Protein AF-A0A9E7TLJ7-F1 (afdb_monomer_lite)

Secondary structure (DSSP, 8-state):
-B-THHHHT---TTS-EEEEEE-S-HHHHHHHHTT-SEETTEEEEEEEE-HHHHHHHHHH-HHHHHHH--PBP-----

pLDDT: mean 71.25, std 13.62, range [47.19, 91.38]

Radius of gyration: 13.15 Å; chains: 1; bounding box: 29×25×34 Å

InterPro domains:
  IPR041633 Polymerase beta, nucleotidyltransferase [PF18765] (1-70)
  IPR043519 Nucleotidyltransferase superfamily [G3DSA:3.30.460.10] (1-72)
  IPR043519 Nucleotidyltransferase superfamily [SSF81301] (2-77)

Foldseek 3Di:
DFFDCVLVVVDDPAAAGEEEAEDPPQVVVVVVVVVDQDDPNHGHHYDYHYPVVVVVVCVVQVVVCVVGGSDDDPDDDD

Organism: NCBI:txid33865

Structure (mmCIF, N/CA/C/O backbone):
data_AF-A0A9E7TLJ7-F1
#
_entry.id   AF-A0A9E7TLJ7-F1
#
loop_
_atom_site.group_PDB
_atom_site.id
_atom_site.type_symbol
_atom_site.label_atom_id
_atom_site.label_alt_id
_atom_site.label_comp_id
_atom_site.label_asym_id
_atom_site.label_entity_id
_atom_site.label_seq_id
_atom_site.pdbx_PDB_ins_code
_atom_site.Cartn_x
_atom_site.Cartn_y
_atom_site.Cartn_z
_atom_site.occupancy
_atom_site.B_iso_or_equiv
_atom_site.auth_seq_id
_atom_site.auth_comp_id
_atom_site.auth_asym_id
_atom_site.auth_atom_id
_ato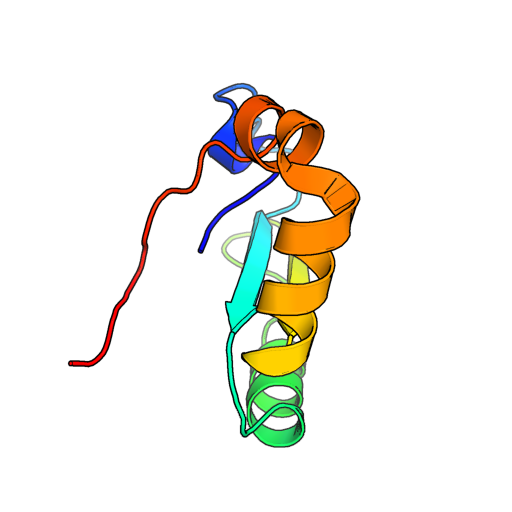m_site.pdbx_PDB_model_num
ATOM 1 N N . MET A 1 1 ? -0.540 8.335 -2.725 1.00 58.78 1 MET A N 1
ATOM 2 C CA . MET A 1 1 ? 0.750 9.049 -2.576 1.00 58.78 1 MET A CA 1
ATOM 3 C C . MET A 1 1 ? 1.880 8.121 -3.062 1.00 58.78 1 MET A C 1
ATOM 5 O O . MET A 1 1 ? 1.664 6.912 -3.022 1.00 58.78 1 MET A O 1
ATOM 9 N N . LEU A 1 2 ? 3.019 8.638 -3.550 1.00 55.03 2 LEU A N 1
ATOM 10 C CA . LEU A 1 2 ? 4.231 7.845 -3.887 1.00 55.03 2 LEU A CA 1
ATOM 11 C C . LEU A 1 2 ? 5.283 7.922 -2.771 1.00 55.03 2 LEU A C 1
ATOM 13 O O . LEU A 1 2 ? 5.407 8.972 -2.138 1.00 55.03 2 LEU A O 1
ATOM 17 N N . PHE A 1 3 ? 6.037 6.836 -2.568 1.00 57.00 3 PHE A N 1
ATOM 18 C CA . PHE A 1 3 ? 7.106 6.697 -1.561 1.00 57.00 3 PHE A CA 1
ATOM 19 C C . PHE A 1 3 ? 8.245 5.835 -2.132 1.00 57.00 3 PHE A C 1
ATOM 21 O O . PHE A 1 3 ? 8.120 5.330 -3.243 1.00 57.00 3 PHE A O 1
ATOM 28 N N . GLY A 1 4 ? 9.357 5.671 -1.409 1.00 51.78 4 GLY A N 1
ATOM 29 C CA . GLY A 1 4 ? 10.473 4.822 -1.858 1.00 51.78 4 GLY A CA 1
ATOM 30 C C . GLY A 1 4 ? 11.368 5.480 -2.919 1.00 51.78 4 GLY A C 1
ATOM 31 O O . GLY A 1 4 ? 11.416 6.707 -3.023 1.00 51.78 4 GLY A O 1
ATOM 32 N N . SER A 1 5 ? 12.092 4.687 -3.717 1.00 49.88 5 SER A N 1
ATOM 33 C CA . SER A 1 5 ? 13.022 5.204 -4.745 1.00 49.88 5 SER A CA 1
ATOM 34 C C . SER A 1 5 ? 12.322 6.087 -5.791 1.00 49.88 5 SER A C 1
ATOM 36 O O . SER A 1 5 ? 12.891 7.084 -6.239 1.00 49.88 5 SER A O 1
ATOM 38 N N . CYS A 1 6 ? 11.045 5.795 -6.083 1.00 48.72 6 CYS A N 1
ATOM 39 C CA . CYS A 1 6 ? 10.144 6.607 -6.913 1.00 48.72 6 CYS A CA 1
ATOM 40 C C . CYS A 1 6 ? 9.931 8.033 -6.377 1.00 48.72 6 CYS A C 1
ATOM 42 O O . CYS A 1 6 ? 9.684 8.962 -7.145 1.00 48.72 6 CYS A O 1
ATOM 44 N N . ALA A 1 7 ? 9.995 8.201 -5.057 1.00 51.97 7 ALA A N 1
ATOM 45 C CA . ALA A 1 7 ? 9.874 9.482 -4.378 1.00 51.97 7 ALA A CA 1
ATOM 46 C C . ALA A 1 7 ? 11.238 10.173 -4.227 1.00 51.97 7 ALA A C 1
ATOM 48 O O . ALA A 1 7 ? 11.323 11.374 -4.438 1.00 51.97 7 ALA A O 1
ATOM 49 N N . GLY A 1 8 ? 12.298 9.421 -3.906 1.00 51.59 8 GLY A N 1
ATOM 50 C CA . GLY A 1 8 ? 13.636 9.954 -3.610 1.00 51.59 8 GLY A CA 1
ATOM 51 C C . GLY A 1 8 ? 14.483 10.384 -4.816 1.00 51.59 8 GLY A C 1
ATOM 52 O O . GLY A 1 8 ? 15.545 10.968 -4.619 1.00 51.59 8 GLY A O 1
ATOM 53 N N . GLY A 1 9 ? 14.045 10.105 -6.049 1.00 47.19 9 GLY A N 1
ATOM 54 C CA . GLY A 1 9 ? 14.804 10.421 -7.269 1.00 47.19 9 GLY A CA 1
ATOM 55 C C . GLY A 1 9 ? 15.897 9.404 -7.624 1.00 47.19 9 GLY A C 1
ATOM 56 O O . GLY A 1 9 ? 16.652 9.633 -8.564 1.00 47.19 9 GLY A O 1
ATOM 57 N N . GLU A 1 10 ? 15.952 8.274 -6.916 1.00 52.31 10 GLU A N 1
AT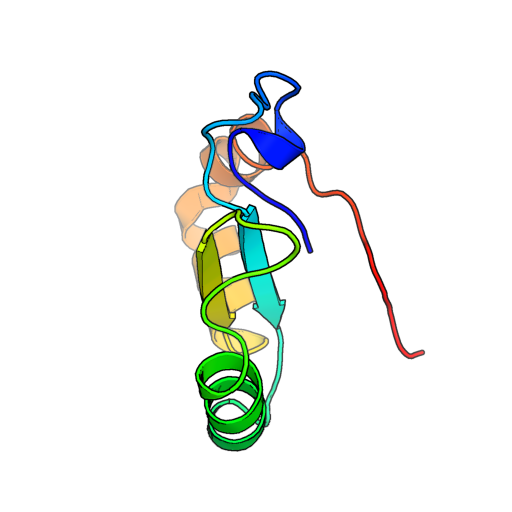OM 58 C CA . GLU A 1 10 ? 16.831 7.123 -7.193 1.00 52.31 10 GLU A CA 1
ATOM 59 C C . GLU A 1 10 ? 16.106 6.031 -8.007 1.00 52.31 10 GLU A C 1
ATOM 61 O O . GLU A 1 10 ? 16.530 4.877 -8.046 1.00 52.31 10 GLU A O 1
ATOM 66 N N . ASP A 1 11 ? 14.974 6.381 -8.630 1.00 51.75 11 ASP A N 1
ATOM 67 C CA . ASP A 1 11 ? 14.165 5.452 -9.417 1.00 51.75 11 ASP A CA 1
ATOM 68 C C . ASP A 1 11 ? 14.962 4.909 -10.610 1.00 51.75 11 ASP A C 1
ATOM 70 O O . ASP A 1 11 ? 15.517 5.656 -11.418 1.00 51.75 11 ASP A O 1
ATOM 74 N N . SER A 1 12 ? 14.988 3.587 -10.729 1.00 56.34 12 SER A N 1
ATOM 75 C CA . SER A 1 12 ? 15.558 2.865 -11.859 1.00 56.34 12 SER A CA 1
ATOM 76 C C . SER A 1 12 ? 14.453 2.104 -12.595 1.00 56.34 12 SER A C 1
ATOM 78 O O . SER A 1 12 ? 13.359 1.896 -12.075 1.00 56.34 12 SER A O 1
ATOM 80 N N . LEU A 1 13 ? 14.721 1.652 -13.820 1.00 55.88 13 LEU A N 1
ATOM 81 C CA . LEU A 1 13 ? 13.755 0.832 -14.567 1.00 55.88 13 LEU A CA 1
ATOM 82 C C . LEU A 1 13 ? 13.475 -0.529 -13.898 1.00 55.88 13 LEU A C 1
ATOM 84 O O . LEU A 1 13 ? 12.465 -1.150 -14.209 1.00 55.88 13 LEU A O 1
ATOM 88 N N . GLU A 1 14 ? 14.324 -0.940 -12.955 1.00 59.34 14 GLU A N 1
ATOM 89 C CA . GLU A 1 14 ? 14.233 -2.196 -12.205 1.00 59.34 14 GLU A CA 1
ATOM 90 C C . GLU A 1 14 ? 13.512 -2.042 -10.849 1.00 59.34 14 GLU A C 1
ATOM 92 O O . GLU A 1 14 ? 13.274 -3.042 -10.176 1.00 59.34 14 GLU A O 1
ATOM 97 N N . SER A 1 15 ? 13.173 -0.820 -10.400 1.00 65.12 15 SER A N 1
ATOM 98 C CA . SER A 1 15 ? 12.512 -0.640 -9.095 1.00 65.12 15 SER A CA 1
ATOM 99 C C . SER A 1 15 ? 11.018 -0.960 -9.137 1.00 65.12 15 SER A C 1
ATOM 101 O O . SER A 1 15 ? 10.297 -0.546 -10.053 1.00 65.12 15 SER A O 1
ATOM 103 N N . ASP A 1 16 ? 10.531 -1.605 -8.075 1.00 68.25 16 ASP A N 1
ATOM 104 C CA . ASP A 1 16 ? 9.101 -1.714 -7.778 1.00 68.25 16 ASP A CA 1
ATOM 105 C C . ASP A 1 16 ? 8.463 -0.309 -7.708 1.00 68.25 16 ASP A C 1
ATOM 107 O O . ASP A 1 16 ? 9.114 0.694 -7.402 1.00 68.25 16 ASP A O 1
ATOM 111 N N . ILE A 1 17 ? 7.175 -0.221 -8.036 1.00 74.62 17 ILE A N 1
ATOM 112 C CA . ILE A 1 17 ? 6.377 0.994 -7.860 1.00 74.62 17 ILE A CA 1
ATOM 113 C C . ILE A 1 17 ? 5.760 0.936 -6.465 1.00 74.62 17 ILE A C 1
ATOM 115 O O . ILE A 1 17 ? 4.835 0.157 -6.242 1.00 74.62 17 ILE A O 1
ATOM 119 N N . ASP A 1 18 ? 6.238 1.778 -5.549 1.00 74.38 18 ASP A N 1
ATOM 120 C CA . ASP A 1 18 ? 5.740 1.852 -4.173 1.00 74.38 18 ASP A CA 1
ATOM 121 C C . ASP A 1 18 ? 4.621 2.901 -4.008 1.00 74.38 18 ASP A C 1
ATOM 123 O O . ASP A 1 18 ? 4.812 4.107 -4.204 1.00 74.38 18 ASP A O 1
ATOM 127 N N . LEU A 1 19 ? 3.438 2.451 -3.583 1.00 77.38 19 LEU A N 1
ATOM 128 C CA . LEU A 1 19 ? 2.267 3.285 -3.301 1.00 77.38 19 LEU A CA 1
ATOM 129 C C . LEU A 1 19 ? 1.846 3.193 -1.830 1.00 77.38 19 LEU A C 1
ATOM 131 O O . LEU A 1 19 ? 1.716 2.105 -1.281 1.00 77.38 19 LEU A O 1
ATOM 135 N N . LEU A 1 20 ? 1.491 4.329 -1.223 1.00 79.00 20 LEU A N 1
ATOM 136 C CA . LEU A 1 20 ? 0.613 4.360 -0.040 1.00 79.00 20 LEU A CA 1
ATOM 137 C C . LEU A 1 20 ? -0.747 4.872 -0.481 1.00 79.00 20 LEU A C 1
ATOM 139 O O . LEU A 1 20 ? -0.863 5.938 -1.110 1.00 79.00 20 LEU A O 1
ATOM 143 N N . ILE A 1 21 ? -1.772 4.126 -0.101 1.00 84.25 21 ILE A N 1
ATOM 144 C CA . ILE A 1 21 ? -3.161 4.471 -0.355 1.00 84.25 21 ILE A CA 1
ATOM 145 C C . ILE A 1 21 ? -3.855 4.633 0.990 1.00 84.25 21 ILE A C 1
ATOM 147 O O . ILE A 1 21 ? -3.991 3.673 1.747 1.00 84.25 21 ILE A O 1
ATOM 151 N N . GLU A 1 22 ? -4.293 5.854 1.277 1.00 86.62 22 GLU A N 1
ATOM 152 C CA . GLU A 1 22 ? -5.164 6.150 2.410 1.00 86.62 22 GLU A CA 1
ATOM 153 C C . GLU A 1 22 ? -6.624 5.948 1.989 1.00 86.62 22 GLU A C 1
ATOM 155 O O . GLU A 1 22 ? -7.079 6.526 1.001 1.00 86.62 22 GLU A O 1
ATOM 160 N N . THR A 1 23 ? -7.357 5.090 2.698 1.00 88.25 23 THR A N 1
ATOM 161 C CA . THR A 1 23 ? -8.765 4.802 2.406 1.00 88.25 23 THR A CA 1
ATOM 162 C C . THR A 1 23 ? -9.475 4.162 3.599 1.00 88.25 23 THR A C 1
ATOM 164 O O . THR A 1 23 ? -8.889 3.364 4.333 1.00 88.25 23 THR A O 1
ATOM 167 N N . ASP A 1 24 ? -10.771 4.433 3.745 1.00 90.31 24 ASP A N 1
ATOM 168 C CA . ASP A 1 24 ? -11.643 3.675 4.650 1.00 90.31 24 ASP A CA 1
ATOM 169 C C . ASP A 1 24 ? -12.130 2.351 4.020 1.00 90.31 24 ASP A C 1
ATOM 171 O O . ASP A 1 24 ? -12.503 1.411 4.722 1.00 90.31 24 ASP A O 1
ATOM 175 N N . GLU A 1 25 ? -12.069 2.214 2.689 1.00 91.38 25 GLU A N 1
ATOM 176 C CA . GLU A 1 25 ? -12.544 1.038 1.947 1.00 91.38 25 GLU A CA 1
ATOM 177 C C . GLU A 1 25 ? -11.409 0.039 1.634 1.00 91.38 25 GLU A C 1
ATOM 179 O O . GLU A 1 25 ? -11.281 -0.442 0.503 1.00 91.38 25 GLU A O 1
ATOM 184 N N . LYS A 1 26 ? -10.580 -0.318 2.629 1.00 89.44 26 LYS A N 1
ATOM 185 C CA . LYS A 1 26 ? -9.379 -1.163 2.437 1.00 89.44 26 LYS A CA 1
ATOM 186 C C . LYS A 1 26 ? -9.607 -2.391 1.555 1.00 89.44 26 LYS A C 1
ATOM 188 O O . LYS A 1 26 ? -8.859 -2.621 0.615 1.00 89.44 26 LYS A O 1
ATOM 193 N N . LYS A 1 27 ? -10.668 -3.159 1.826 1.00 88.00 27 LYS A N 1
ATOM 194 C CA . LYS A 1 27 ? -10.978 -4.403 1.097 1.00 88.00 27 LYS A CA 1
ATOM 195 C C . LYS A 1 27 ? -11.227 -4.169 -0.394 1.00 88.00 27 LYS A C 1
ATOM 197 O O . LYS A 1 27 ? -10.799 -4.968 -1.220 1.00 88.00 27 LYS A O 1
ATOM 202 N N . LYS A 1 28 ? -11.910 -3.075 -0.734 1.00 89.00 28 LYS A N 1
ATOM 203 C CA . LYS A 1 28 ? -12.228 -2.711 -2.118 1.00 89.00 28 LYS A CA 1
ATOM 204 C C . LYS A 1 28 ? -10.962 -2.316 -2.866 1.00 89.00 28 LYS A C 1
ATOM 206 O O . LYS A 1 28 ? -10.725 -2.812 -3.961 1.00 89.00 28 LYS A O 1
ATOM 211 N N . VAL A 1 29 ? -10.120 -1.499 -2.235 1.00 86.44 29 VAL A N 1
ATOM 212 C CA . VAL A 1 29 ? -8.825 -1.099 -2.796 1.00 86.44 29 VAL A CA 1
ATOM 213 C C . VAL A 1 29 ? -7.893 -2.302 -2.951 1.00 86.44 29 VAL A C 1
ATOM 215 O O . VAL A 1 29 ? -7.328 -2.473 -4.025 1.00 86.44 29 VAL A O 1
ATOM 218 N N . SER A 1 30 ? -7.800 -3.192 -1.956 1.00 86.44 30 SER A N 1
ATOM 219 C CA . SER A 1 30 ? -7.037 -4.444 -2.075 1.00 86.44 30 SER A CA 1
ATOM 220 C C . SER A 1 30 ? -7.521 -5.302 -3.241 1.00 86.44 30 SER A C 1
ATOM 222 O O . SER A 1 30 ? -6.709 -5.817 -3.997 1.00 86.44 30 SER A O 1
ATOM 224 N N . SER A 1 31 ? -8.839 -5.437 -3.424 1.00 87.88 31 SER A N 1
ATOM 225 C CA . SER A 1 31 ? -9.398 -6.217 -4.532 1.00 87.88 31 SER A CA 1
ATOM 226 C C . SER A 1 31 ? -9.048 -5.629 -5.898 1.00 87.88 31 SER A C 1
ATOM 228 O O . SER A 1 31 ? -8.828 -6.389 -6.835 1.00 87.88 31 SER A O 1
ATOM 230 N N . VAL A 1 32 ? -8.999 -4.298 -6.020 1.00 86.75 32 VAL A N 1
ATOM 231 C CA . VAL A 1 32 ? -8.551 -3.632 -7.249 1.00 86.75 32 VAL A CA 1
ATOM 232 C C . VAL A 1 32 ? -7.058 -3.868 -7.453 1.00 86.75 32 VAL A C 1
ATOM 234 O O . VAL A 1 32 ? -6.661 -4.308 -8.523 1.00 86.75 32 VAL A O 1
ATOM 237 N N . LEU A 1 33 ? -6.225 -3.656 -6.436 1.00 83.69 33 LEU A N 1
ATOM 238 C CA . LEU A 1 33 ? -4.775 -3.844 -6.546 1.00 83.69 33 LEU A CA 1
ATOM 239 C C . LEU A 1 33 ? -4.371 -5.283 -6.869 1.00 83.69 33 LEU A C 1
ATOM 241 O O . LEU A 1 33 ? -3.459 -5.487 -7.657 1.00 83.69 33 LEU A O 1
ATOM 245 N N . ASN A 1 34 ? -5.094 -6.277 -6.352 1.00 81.06 34 ASN A N 1
ATOM 246 C CA . ASN A 1 34 ? -4.857 -7.682 -6.690 1.00 81.06 34 ASN A CA 1
ATOM 247 C C . ASN A 1 34 ? -5.075 -7.988 -8.181 1.00 81.06 34 ASN A C 1
ATOM 249 O O . ASN A 1 34 ? -4.607 -9.013 -8.661 1.00 81.06 34 ASN A O 1
ATOM 253 N N . SER A 1 35 ? -5.786 -7.123 -8.915 1.00 82.69 35 SER A N 1
ATOM 254 C CA . SER A 1 35 ? -5.926 -7.241 -10.371 1.00 82.69 35 SER A CA 1
ATOM 255 C C . SER A 1 35 ? -4.787 -6.568 -11.155 1.00 82.69 35 SER A C 1
ATOM 257 O O . SER A 1 35 ? -4.723 -6.722 -12.372 1.00 82.69 35 SER A O 1
ATOM 259 N N . TYR A 1 36 ? -3.870 -5.873 -10.469 1.00 76.31 36 TYR A N 1
ATOM 260 C CA . TYR A 1 36 ? -2.732 -5.150 -11.042 1.00 76.31 36 TYR A CA 1
ATOM 261 C C . TYR A 1 36 ? -1.428 -5.516 -10.318 1.00 76.31 36 TYR A C 1
ATOM 263 O O . TYR A 1 36 ? -0.915 -4.750 -9.507 1.00 76.31 36 TYR A O 1
ATOM 271 N N . GLU A 1 37 ? -0.878 -6.692 -10.624 1.00 71.25 37 GLU A N 1
ATOM 272 C CA . GLU A 1 37 ? 0.422 -7.128 -10.086 1.00 71.25 37 GLU A CA 1
ATOM 273 C C . GLU A 1 37 ? 1.596 -6.343 -10.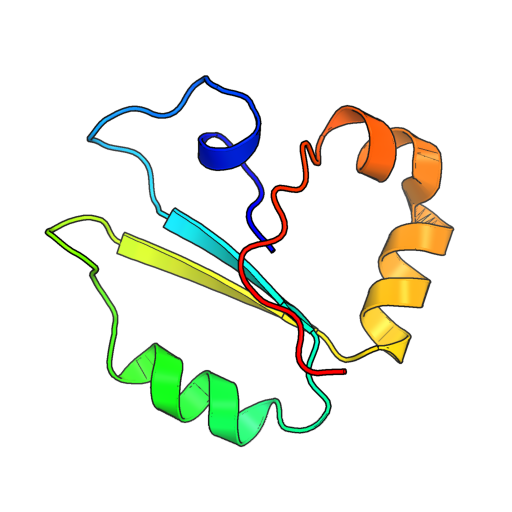706 1.00 71.25 37 GLU A C 1
ATOM 275 O O . GLU A 1 37 ? 2.586 -6.052 -10.034 1.00 71.25 37 GLU A O 1
ATOM 280 N N . PHE A 1 38 ? 1.450 -5.929 -11.971 1.00 76.31 38 P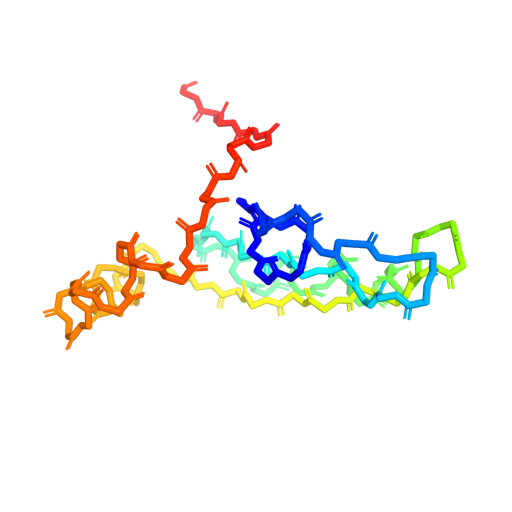HE A N 1
ATOM 281 C CA . PHE A 1 38 ? 2.452 -5.168 -12.714 1.00 76.31 38 PHE A CA 1
ATOM 282 C C . PHE A 1 38 ? 1.828 -3.978 -13.451 1.00 76.31 38 PHE A C 1
ATOM 284 O O . PHE A 1 38 ? 0.741 -4.079 -14.023 1.00 76.31 38 PHE A O 1
ATOM 291 N N . ILE A 1 39 ? 2.551 -2.858 -13.505 1.00 75.62 39 ILE A N 1
ATOM 292 C CA . ILE A 1 39 ? 2.244 -1.702 -14.353 1.00 75.62 39 ILE A CA 1
ATOM 293 C C . ILE A 1 39 ? 3.430 -1.494 -15.290 1.00 75.62 39 ILE A C 1
ATOM 295 O O . ILE A 1 39 ? 4.514 -1.136 -14.840 1.00 75.62 39 ILE A O 1
ATOM 299 N N . LYS A 1 40 ? 3.219 -1.693 -16.600 1.00 72.0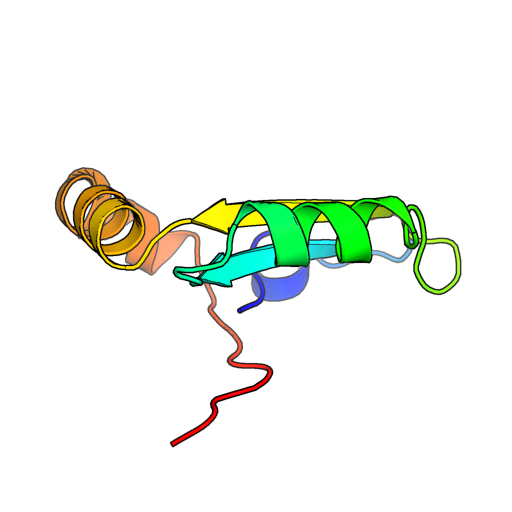6 40 LYS A N 1
ATOM 300 C CA . LYS A 1 40 ? 4.273 -1.571 -17.628 1.00 72.06 40 LYS A CA 1
ATOM 301 C C . LYS A 1 40 ? 5.557 -2.322 -17.232 1.00 72.06 40 LYS A C 1
ATOM 303 O O . LYS A 1 40 ? 6.627 -1.731 -17.206 1.00 72.06 40 LYS A O 1
ATOM 308 N N . GLU A 1 41 ? 5.405 -3.602 -16.884 1.00 77.69 41 GLU A N 1
ATOM 309 C CA . GLU A 1 41 ? 6.492 -4.532 -16.511 1.00 77.69 41 GLU A CA 1
ATOM 310 C C . GLU A 1 41 ? 7.139 -4.292 -15.136 1.00 77.69 41 GLU A C 1
ATOM 312 O O . GLU A 1 41 ? 7.907 -5.128 -14.672 1.00 77.69 41 GLU A O 1
ATOM 317 N N . ARG A 1 42 ? 6.761 -3.226 -14.420 1.00 77.44 42 ARG A N 1
ATOM 318 C CA . ARG A 1 42 ? 7.221 -2.965 -13.049 1.00 77.44 42 ARG A CA 1
ATOM 319 C C . ARG A 1 42 ? 6.225 -3.501 -12.033 1.00 77.44 42 ARG A C 1
ATOM 321 O O . ARG A 1 42 ? 5.019 -3.295 -12.184 1.00 77.44 42 ARG A O 1
ATOM 328 N N . LYS A 1 43 ? 6.715 -4.178 -10.996 1.00 81.31 43 LYS A N 1
ATOM 329 C CA . LYS A 1 43 ? 5.873 -4.740 -9.936 1.00 81.31 43 LYS A CA 1
ATOM 330 C C . LYS A 1 43 ? 5.257 -3.627 -9.095 1.00 81.31 43 LYS A C 1
ATOM 332 O O . LYS A 1 43 ? 5.918 -2.640 -8.776 1.00 81.31 43 LYS A O 1
ATOM 337 N N . LEU A 1 44 ? 3.990 -3.792 -8.730 1.00 81.06 44 LEU A N 1
ATOM 338 C CA . LEU A 1 44 ? 3.288 -2.863 -7.855 1.00 81.06 44 LEU A CA 1
ATOM 339 C C . LEU A 1 44 ? 3.399 -3.310 -6.393 1.00 81.06 44 LEU A C 1
ATOM 341 O O . LEU A 1 44 ? 2.922 -4.378 -6.015 1.00 81.06 44 LEU A O 1
ATOM 345 N N . SER A 1 45 ? 3.986 -2.461 -5.560 1.00 80.88 45 SER A N 1
ATOM 346 C CA . SER A 1 45 ? 4.052 -2.611 -4.110 1.00 80.88 45 SER A CA 1
ATOM 347 C C . SER A 1 45 ? 3.142 -1.555 -3.486 1.00 80.88 45 SER A C 1
ATOM 349 O O . SER A 1 45 ? 3.319 -0.358 -3.691 1.00 80.88 45 SER A O 1
ATOM 351 N N . ALA A 1 46 ? 2.098 -1.975 -2.772 1.00 82.25 46 ALA A N 1
ATOM 352 C CA . ALA A 1 46 ? 1.109 -1.051 -2.225 1.00 82.25 46 ALA A CA 1
ATOM 353 C C . ALA A 1 46 ? 0.860 -1.298 -0.736 1.00 82.25 46 ALA A C 1
ATOM 355 O O . ALA A 1 46 ? 0.489 -2.394 -0.317 1.00 82.25 46 ALA A O 1
ATOM 356 N N . VAL A 1 47 ? 0.988 -0.239 0.058 1.00 83.19 47 VAL A N 1
ATOM 357 C CA . VAL A 1 47 ? 0.612 -0.196 1.470 1.00 83.19 47 VAL A CA 1
ATOM 358 C C . VAL A 1 47 ? -0.728 0.530 1.582 1.00 83.19 47 VAL A C 1
ATOM 360 O O . VAL A 1 47 ? -0.869 1.684 1.182 1.00 83.19 47 VAL A O 1
ATOM 363 N N . ILE A 1 48 ? -1.744 -0.146 2.118 1.00 87.31 48 ILE A N 1
ATOM 364 C CA . ILE A 1 48 ? -3.093 0.415 2.259 1.00 87.31 48 ILE A CA 1
ATOM 365 C C . ILE A 1 48 ? -3.350 0.705 3.735 1.00 87.31 48 ILE A C 1
ATOM 367 O O . ILE A 1 48 ? -3.341 -0.208 4.567 1.00 87.31 48 ILE A O 1
ATOM 371 N N . VAL A 1 49 ? -3.627 1.963 4.055 1.00 86.31 49 VAL A N 1
ATOM 372 C CA . VAL A 1 49 ? -3.838 2.443 5.425 1.00 86.31 49 VAL A CA 1
ATOM 373 C C . VAL A 1 49 ? -5.179 3.150 5.558 1.00 86.31 49 VAL A C 1
ATOM 375 O O . VAL A 1 49 ? -5.690 3.716 4.597 1.00 86.31 49 VAL A O 1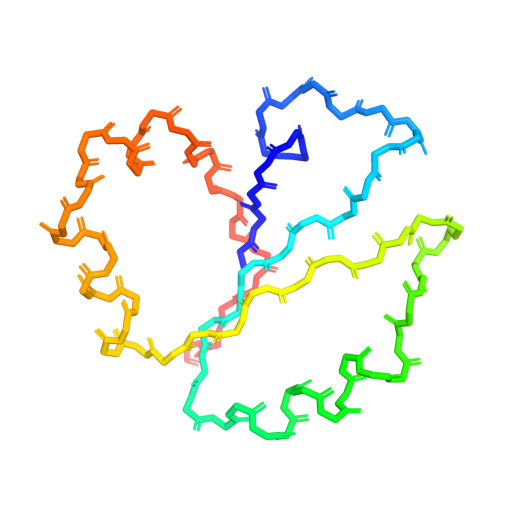
ATOM 378 N N . THR A 1 50 ? -5.764 3.118 6.752 1.00 88.69 50 THR A N 1
ATOM 379 C CA . THR A 1 50 ? -6.872 4.018 7.096 1.00 88.69 50 THR A CA 1
ATOM 380 C C . THR A 1 50 ? -6.332 5.392 7.499 1.00 88.69 50 THR A C 1
ATOM 382 O O . THR A 1 50 ? -5.164 5.495 7.896 1.00 88.69 50 THR A O 1
ATOM 385 N N . PRO A 1 51 ? -7.171 6.442 7.511 1.00 85.19 51 PRO A N 1
ATOM 386 C CA . PRO A 1 51 ? -6.772 7.749 8.031 1.00 85.19 51 PRO A CA 1
ATOM 387 C C . PRO A 1 51 ? -6.235 7.694 9.469 1.00 85.19 51 PRO A C 1
ATOM 389 O O . PRO A 1 51 ? -5.287 8.392 9.831 1.00 85.19 51 PRO A O 1
ATOM 392 N N . GLY A 1 52 ? -6.818 6.834 10.312 1.00 86.88 52 GLY A N 1
ATOM 393 C CA . GLY A 1 52 ? -6.368 6.645 11.693 1.00 86.88 52 GLY A CA 1
ATOM 394 C C . GLY A 1 52 ? -4.990 5.987 11.788 1.00 86.88 52 GLY A C 1
ATOM 395 O O . GLY A 1 52 ? -4.146 6.416 12.573 1.00 86.88 52 GLY A O 1
ATOM 396 N N . GLU A 1 53 ? -4.734 4.967 10.970 1.00 84.62 53 GLU A N 1
ATOM 397 C CA . GLU A 1 53 ? -3.430 4.303 10.906 1.00 84.62 53 GLU A CA 1
ATOM 398 C C . GLU A 1 53 ? -2.351 5.222 10.337 1.00 84.62 53 GLU A C 1
ATOM 400 O O . GLU A 1 53 ? -1.249 5.257 10.881 1.00 84.62 53 GLU A O 1
ATOM 405 N N . LEU A 1 54 ? -2.675 6.008 9.306 1.00 82.88 54 LEU A N 1
ATOM 406 C CA . LEU A 1 54 ? -1.753 6.985 8.738 1.00 82.88 54 LEU A CA 1
ATOM 407 C C . LEU A 1 54 ? -1.336 8.021 9.783 1.00 82.88 54 LEU A C 1
ATOM 409 O O . LEU A 1 54 ? -0.143 8.240 9.993 1.00 82.88 54 LEU A O 1
ATOM 413 N N . ARG A 1 55 ? -2.304 8.595 10.510 1.00 81.56 55 ARG A N 1
ATOM 414 C CA . ARG A 1 55 ? -2.012 9.506 11.629 1.00 81.56 55 ARG A CA 1
ATOM 415 C C . ARG A 1 55 ? -1.124 8.847 12.678 1.00 81.56 55 ARG A C 1
ATOM 417 O O . ARG A 1 55 ? -0.203 9.485 13.172 1.00 81.56 55 ARG A O 1
ATOM 424 N N . ASN A 1 56 ? -1.358 7.577 13.004 1.00 82.56 56 ASN A N 1
ATOM 425 C CA . ASN A 1 56 ? -0.520 6.853 13.960 1.00 82.56 56 ASN A CA 1
ATOM 426 C C . ASN A 1 56 ? 0.916 6.650 13.455 1.00 82.56 56 ASN A C 1
ATOM 428 O O . ASN A 1 56 ? 1.848 6.769 14.247 1.00 82.56 56 ASN A O 1
ATOM 432 N N . ILE A 1 57 ? 1.104 6.355 12.166 1.00 76.31 57 ILE A N 1
ATOM 433 C CA . ILE A 1 57 ? 2.429 6.202 11.546 1.00 76.31 57 ILE A CA 1
ATOM 434 C C . ILE A 1 57 ? 3.187 7.531 11.588 1.00 76.31 57 ILE A C 1
ATOM 436 O O . ILE A 1 57 ? 4.327 7.563 12.052 1.00 76.31 57 ILE A O 1
ATOM 440 N N . ILE A 1 58 ? 2.529 8.618 11.179 1.00 74.44 58 ILE A N 1
ATOM 441 C CA . ILE A 1 58 ? 3.083 9.977 11.194 1.00 74.44 58 ILE A CA 1
ATOM 442 C C . ILE A 1 58 ? 3.467 10.366 12.626 1.00 74.44 58 ILE A C 1
ATOM 444 O O . ILE A 1 58 ? 4.622 10.677 12.897 1.00 74.44 58 ILE A O 1
ATOM 448 N N . ASN A 1 59 ? 2.542 10.240 13.580 1.00 77.12 59 ASN A N 1
ATOM 449 C CA . ASN A 1 59 ? 2.767 10.644 14.971 1.00 77.12 59 ASN A CA 1
ATOM 450 C C . ASN A 1 59 ? 3.884 9.854 15.669 1.00 77.12 59 ASN A C 1
ATOM 452 O O . ASN A 1 59 ? 4.518 10.373 16.583 1.00 77.12 59 ASN A O 1
ATOM 456 N N . ARG A 1 60 ? 4.118 8.596 15.275 1.00 72.94 60 ARG A N 1
ATOM 457 C CA . ARG A 1 60 ? 5.166 7.754 15.871 1.00 72.94 60 ARG A CA 1
ATOM 458 C C . ARG A 1 60 ? 6.547 7.986 15.268 1.00 72.94 60 ARG A C 1
ATOM 460 O O . ARG A 1 60 ? 7.528 7.676 15.930 1.00 72.94 60 ARG A O 1
ATOM 467 N N . ASN A 1 61 ? 6.626 8.499 14.041 1.00 64.06 61 ASN A N 1
ATOM 468 C CA . ASN A 1 61 ? 7.871 8.555 13.277 1.00 64.06 61 ASN A CA 1
ATOM 469 C C . ASN A 1 61 ? 8.034 9.871 12.503 1.00 64.06 61 ASN A C 1
ATOM 471 O O . ASN A 1 61 ? 8.579 9.853 11.408 1.00 64.06 61 ASN A O 1
ATOM 475 N N . LEU A 1 62 ? 7.600 11.006 13.060 1.00 57.47 62 LEU A N 1
ATOM 476 C CA . LEU A 1 62 ? 7.623 12.320 12.395 1.00 57.47 62 LEU A CA 1
ATOM 477 C C . LEU A 1 62 ? 8.964 12.647 11.694 1.00 57.47 62 LEU A C 1
ATOM 479 O O . LEU A 1 62 ? 8.940 12.935 10.501 1.00 57.47 62 LEU A O 1
ATOM 483 N N . PRO A 1 63 ? 10.138 12.509 12.353 1.00 52.41 63 PRO A N 1
ATOM 484 C CA . PRO A 1 63 ? 11.418 12.872 11.735 1.00 52.41 63 PRO A CA 1
ATOM 485 C C . PRO A 1 63 ? 11.838 11.919 10.608 1.00 52.41 63 PRO A C 1
ATOM 487 O O . PRO A 1 63 ? 12.484 12.329 9.651 1.00 52.41 63 PRO A O 1
ATOM 490 N N . PHE A 1 64 ? 11.470 10.639 10.712 1.00 53.31 64 PHE A N 1
ATOM 491 C CA . PHE A 1 64 ? 11.741 9.629 9.686 1.00 53.31 64 PHE A CA 1
ATOM 492 C C . PHE A 1 64 ? 10.768 9.768 8.511 1.00 53.31 64 PHE A C 1
ATOM 494 O O . PHE A 1 64 ? 11.162 9.630 7.358 1.00 53.31 64 PHE A O 1
ATOM 501 N N . TYR A 1 65 ? 9.510 10.103 8.801 1.00 57.28 65 TYR A N 1
ATOM 502 C CA . TYR A 1 65 ? 8.490 10.398 7.806 1.00 57.28 65 TYR A CA 1
ATOM 503 C C . TYR A 1 65 ? 8.914 11.616 6.976 1.00 57.28 65 TYR A C 1
ATOM 505 O O . TYR A 1 65 ? 8.955 11.535 5.762 1.00 57.28 65 TYR A O 1
ATOM 513 N N . GLU A 1 66 ? 9.356 12.709 7.593 1.00 56.41 66 GLU A N 1
ATOM 514 C CA . GLU A 1 66 ? 9.808 13.899 6.854 1.00 56.41 66 GLU A CA 1
ATOM 515 C C . GLU A 1 66 ? 11.094 13.679 6.032 1.00 56.41 66 GLU A C 1
ATOM 517 O O . GLU A 1 66 ? 11.268 14.318 4.997 1.00 56.41 66 GLU A O 1
ATOM 522 N N . GLN A 1 67 ? 11.987 12.774 6.454 1.00 50.59 67 GLN A N 1
ATOM 523 C CA . GLN A 1 67 ? 13.257 12.508 5.760 1.00 50.59 67 GLN A CA 1
ATOM 524 C C . GLN A 1 67 ? 13.151 11.473 4.631 1.00 50.59 67 GLN A C 1
ATOM 526 O O . GLN A 1 67 ? 13.836 11.600 3.619 1.00 50.59 67 GLN A O 1
ATOM 531 N N . VAL A 1 68 ? 12.326 10.435 4.799 1.00 49.16 68 VAL A N 1
ATOM 532 C CA . VAL A 1 68 ? 12.259 9.283 3.875 1.00 49.16 68 VAL A CA 1
ATOM 533 C C . VAL A 1 68 ? 11.172 9.453 2.821 1.00 49.16 68 VAL A C 1
ATOM 535 O O . VAL A 1 68 ? 11.233 8.870 1.739 1.00 49.16 68 VAL A O 1
ATOM 538 N N . ILE A 1 69 ? 10.157 10.255 3.118 1.00 54.75 69 ILE A N 1
ATOM 539 C CA . ILE A 1 69 ? 8.974 10.367 2.287 1.00 54.75 69 ILE A CA 1
ATOM 540 C C . ILE A 1 69 ? 9.021 11.701 1.532 1.00 54.75 69 ILE A C 1
ATOM 542 O O . ILE A 1 69 ? 8.510 12.731 1.962 1.00 54.75 69 ILE A O 1
ATOM 546 N N . GLN A 1 70 ? 9.616 11.673 0.340 1.00 58.12 70 GLN A N 1
ATOM 547 C CA . GLN A 1 70 ? 9.376 12.703 -0.674 1.00 58.12 70 GLN A CA 1
ATOM 548 C C . GLN A 1 70 ? 7.987 12.460 -1.297 1.00 58.12 70 GLN A C 1
ATOM 550 O O . GLN A 1 70 ? 7.859 11.918 -2.394 1.00 58.12 70 GLN A O 1
ATOM 555 N N . VAL A 1 71 ? 6.911 12.789 -0.568 1.00 53.97 71 VAL A N 1
ATOM 556 C CA . VAL A 1 71 ? 5.545 12.558 -1.070 1.00 53.97 71 VAL A CA 1
ATOM 557 C C . VAL A 1 71 ? 5.336 13.331 -2.364 1.00 53.97 71 VAL A C 1
ATOM 559 O O . VAL A 1 71 ? 5.367 14.561 -2.375 1.00 53.97 71 VAL A O 1
ATOM 562 N N . ARG A 1 72 ? 4.975 12.619 -3.432 1.00 61.34 72 ARG A N 1
ATOM 563 C CA . ARG A 1 72 ? 4.280 13.228 -4.568 1.00 61.34 72 ARG A CA 1
ATOM 564 C C . ARG A 1 72 ? 2.805 12.846 -4.512 1.00 61.34 72 ARG A C 1
ATOM 566 O O . ARG A 1 72 ? 2.445 11.663 -4.547 1.00 61.34 72 ARG A O 1
ATOM 573 N N . GLU A 1 73 ? 1.947 13.849 -4.349 1.00 65.19 73 GLU A N 1
ATOM 574 C CA . GLU A 1 73 ? 0.497 13.675 -4.388 1.00 65.19 73 GLU A CA 1
ATOM 575 C C . GLU A 1 73 ? 0.085 13.352 -5.830 1.00 65.19 73 GLU A C 1
ATOM 577 O O . GLU A 1 73 ? 0.386 14.099 -6.758 1.00 65.19 73 GLU A O 1
ATOM 582 N N . LEU A 1 74 ? -0.544 12.191 -6.025 1.00 65.50 74 LEU A N 1
ATOM 583 C CA . LEU A 1 74 ? -0.976 11.725 -7.347 1.00 65.50 74 LEU A CA 1
ATOM 584 C C . LEU A 1 74 ? -2.440 12.060 -7.632 1.00 65.50 74 LEU A C 1
ATOM 586 O O . LEU A 1 74 ? -2.818 12.242 -8.785 1.00 65.50 74 LEU A O 1
ATOM 590 N N . TYR A 1 75 ? -3.268 12.083 -6.590 1.00 73.94 75 TYR A N 1
ATOM 591 C CA . TYR A 1 75 ? -4.700 12.300 -6.700 1.00 73.94 75 TYR A CA 1
ATOM 592 C C . TYR A 1 75 ? -5.290 12.625 -5.329 1.00 73.94 75 TYR A C 1
ATOM 594 O O . TYR A 1 75 ? -4.938 11.981 -4.338 1.00 73.94 75 TYR A O 1
ATOM 602 N N . ASN A 1 76 ? -6.220 13.574 -5.312 1.00 70.94 76 ASN A N 1
ATOM 603 C CA . ASN A 1 76 ? -7.019 13.946 -4.157 1.00 70.94 76 ASN A CA 1
ATOM 604 C C . ASN A 1 76 ? -8.442 14.226 -4.628 1.00 70.94 76 ASN A C 1
ATOM 606 O O . ASN A 1 76 ? -8.642 14.858 -5.669 1.00 70.94 76 ASN A O 1
ATOM 610 N N . ARG A 1 77 ? -9.424 13.713 -3.893 1.00 62.09 77 ARG A N 1
ATOM 611 C CA . ARG A 1 77 ? -10.837 13.926 -4.188 1.00 62.09 77 ARG A CA 1
ATOM 612 C C . ARG A 1 77 ? -11.434 14.768 -3.070 1.00 62.09 77 ARG A C 1
ATOM 614 O O . ARG A 1 77 ? -11.870 14.215 -2.063 1.00 62.09 77 ARG A O 1
ATOM 621 N N . SER A 1 78 ? -11.403 16.083 -3.267 1.00 60.44 78 SER A N 1
ATOM 622 C CA . SER A 1 78 ? -12.093 17.081 -2.442 1.00 60.44 78 SER A CA 1
ATOM 623 C C . SER A 1 78 ? -13.597 17.085 -2.695 1.00 60.44 78 SER A C 1
ATOM 625 O O . SER A 1 78 ? -14.004 16.824 -3.853 1.00 60.44 78 SER A O 1
#

Sequence (78 aa):
MLFGSCAGGEDSLESDIDLLIETDEKKKVSSVLNSYEFIKERKLSAVIVTPGELRNIINRNLPFYEQVIQVRELYNRS